Protein AF-A0A1G4ECN8-F1 (afdb_monomer_lite)

Sequence (179 aa):
MGCNPRIEDDSYDFFQNIDTYTQNSEAVFSHVSSAQSSTKCTSFSSRYQPPNDKIAKDICEEFTKLYKSLSPYNTKPNYKNDCLFLNYWINFRLMERNFNGIDCVKNFGNLMEADCTDTCGSASSLKFIYDIDKDNLYKMNKLYKLHEHISKMYNILIKRSNGEPNSSLTLSDESLENY

Structure (mmCIF, N/CA/C/O backbone):
data_AF-A0A1G4ECN8-F1
#
_entry.id   AF-A0A1G4ECN8-F1
#
loop_
_atom_site.group_PDB
_atom_site.id
_atom_site.type_symbol
_atom_site.label_atom_id
_atom_site.label_alt_id
_atom_site.label_comp_id
_atom_site.label_asym_id
_atom_site.label_entity_id
_atom_site.label_seq_id
_atom_site.pdbx_PDB_ins_code
_atom_site.Cartn_x
_atom_site.Cartn_y
_atom_site.Cartn_z
_atom_site.occupancy
_atom_site.B_iso_or_equiv
_atom_site.auth_seq_id
_atom_site.auth_comp_id
_atom_site.auth_asym_id
_atom_site.auth_atom_id
_atom_site.pdbx_PDB_model_num
ATOM 1 N N . MET A 1 1 ? 6.107 -10.343 -21.536 1.00 53.75 1 MET A N 1
ATOM 2 C CA . MET A 1 1 ? 5.185 -11.099 -20.659 1.00 53.75 1 MET A CA 1
ATOM 3 C C . MET A 1 1 ? 4.115 -10.121 -20.224 1.00 53.75 1 MET A C 1
ATOM 5 O O . MET A 1 1 ? 4.487 -9.058 -19.752 1.00 53.75 1 MET A O 1
ATOM 9 N N . GLY A 1 2 ? 2.840 -10.412 -20.483 1.00 74.62 2 GLY A N 1
ATOM 10 C CA . GLY A 1 2 ? 1.746 -9.533 -20.061 1.00 74.62 2 GLY A CA 1
ATOM 11 C C . GLY A 1 2 ? 1.510 -9.608 -18.553 1.00 74.62 2 GLY A C 1
ATOM 12 O O . GLY A 1 2 ? 1.976 -10.541 -17.895 1.00 74.62 2 GLY A O 1
ATOM 13 N N . CYS A 1 3 ? 0.787 -8.632 -18.016 1.00 85.38 3 CYS A N 1
ATOM 14 C CA . CYS A 1 3 ? 0.344 -8.667 -16.626 1.00 85.38 3 CYS A CA 1
ATOM 15 C C . CYS A 1 3 ? -0.651 -9.796 -16.414 1.00 85.38 3 CYS A C 1
ATOM 17 O O . CYS A 1 3 ? -1.355 -10.195 -17.342 1.00 85.38 3 CYS A O 1
ATOM 19 N N . ASN A 1 4 ? -0.733 -10.278 -15.177 1.00 88.56 4 ASN A N 1
ATOM 20 C CA . ASN A 1 4 ? -1.710 -11.284 -14.782 1.00 88.56 4 ASN A CA 1
ATOM 21 C C . ASN A 1 4 ? -2.580 -10.736 -13.641 1.00 88.56 4 ASN A C 1
ATOM 23 O O . ASN A 1 4 ? -2.343 -11.105 -12.485 1.00 88.56 4 ASN A O 1
ATOM 27 N N . PRO A 1 5 ? -3.518 -9.810 -13.940 1.00 89.31 5 PRO A N 1
ATOM 28 C CA . PRO A 1 5 ? -4.406 -9.258 -12.933 1.00 89.31 5 PRO A CA 1
ATOM 29 C C . PRO A 1 5 ? -5.237 -10.362 -12.293 1.00 89.31 5 PRO A C 1
ATOM 31 O O . PRO A 1 5 ? -5.742 -11.251 -12.981 1.00 89.31 5 PRO A O 1
ATOM 34 N N . ARG A 1 6 ? -5.375 -10.310 -10.973 1.00 91.06 6 ARG A N 1
ATOM 35 C CA . ARG A 1 6 ? -6.114 -11.313 -10.209 1.00 91.06 6 ARG A CA 1
ATOM 36 C C . ARG A 1 6 ? -6.751 -10.708 -8.970 1.00 91.06 6 ARG A C 1
ATOM 38 O O . ARG A 1 6 ? -6.438 -9.591 -8.564 1.00 91.06 6 ARG A O 1
ATOM 45 N N . ILE A 1 7 ? -7.627 -11.488 -8.360 1.00 90.69 7 ILE A N 1
ATOM 46 C CA . ILE A 1 7 ? -8.151 -11.252 -7.023 1.00 90.69 7 ILE A CA 1
ATOM 47 C C . ILE A 1 7 ? -7.914 -12.530 -6.216 1.00 90.69 7 ILE A C 1
ATOM 49 O O . ILE A 1 7 ? -8.172 -13.624 -6.713 1.00 90.69 7 ILE A O 1
ATOM 53 N N . GLU A 1 8 ? -7.333 -12.399 -5.029 1.00 86.69 8 GLU A N 1
ATOM 54 C CA . GLU A 1 8 ? -7.213 -13.502 -4.068 1.00 86.69 8 GLU A CA 1
ATOM 55 C C . GLU A 1 8 ? -8.416 -13.451 -3.112 1.00 86.69 8 GLU A C 1
ATOM 57 O O . GLU A 1 8 ? -8.945 -12.367 -2.855 1.00 86.69 8 GLU A O 1
ATOM 62 N N . ASP A 1 9 ? -8.863 -14.597 -2.594 1.00 84.62 9 ASP A N 1
ATOM 63 C CA . ASP A 1 9 ? -10.092 -14.697 -1.781 1.00 84.62 9 ASP A CA 1
ATOM 64 C C . ASP A 1 9 ? -10.078 -13.784 -0.542 1.00 84.62 9 ASP A C 1
ATOM 66 O O . ASP A 1 9 ? -11.109 -13.283 -0.104 1.00 84.62 9 ASP A O 1
ATOM 70 N N . ASP A 1 10 ? -8.888 -13.528 -0.013 1.00 87.31 10 ASP A N 1
ATOM 71 C CA . ASP A 1 10 ? -8.603 -12.705 1.159 1.00 87.31 10 ASP A CA 1
ATOM 72 C C . ASP A 1 10 ? -8.308 -11.238 0.819 1.00 87.31 10 ASP A C 1
ATOM 74 O O . ASP A 1 10 ? -8.038 -10.445 1.714 1.00 87.31 10 ASP A O 1
ATOM 78 N N . SER A 1 11 ? -8.363 -10.824 -0.452 1.00 87.56 11 SER A N 1
ATOM 79 C CA . SER A 1 11 ? -7.903 -9.486 -0.862 1.00 87.56 11 SER A CA 1
ATOM 80 C C . SER A 1 11 ? -8.680 -8.336 -0.207 1.00 87.56 11 SER A C 1
ATOM 82 O O . SER A 1 11 ? -8.190 -7.210 -0.170 1.00 87.56 11 SER A O 1
ATOM 84 N N . TYR A 1 12 ? -9.883 -8.605 0.307 1.00 93.50 12 TYR A N 1
ATOM 85 C CA . TYR A 1 12 ? -10.707 -7.648 1.050 1.00 93.50 12 TYR A CA 1
ATOM 86 C C . TYR A 1 12 ? -10.521 -7.737 2.576 1.00 93.50 12 TYR A C 1
ATOM 88 O O . TYR A 1 12 ? -11.037 -6.885 3.296 1.00 93.50 12 TYR A O 1
ATOM 96 N N . ASP A 1 13 ? -9.767 -8.703 3.104 1.00 93.19 13 ASP A N 1
ATOM 97 C CA . ASP A 1 13 ? -9.637 -8.924 4.553 1.00 93.19 13 ASP A CA 1
ATOM 98 C C . ASP A 1 13 ? -8.963 -7.756 5.276 1.00 93.19 13 ASP A C 1
ATOM 100 O O . ASP A 1 13 ? -9.210 -7.532 6.464 1.00 93.19 13 ASP A O 1
ATOM 104 N N . PHE A 1 14 ? -8.176 -6.938 4.568 1.00 92.44 14 PHE A N 1
ATOM 105 C CA . PHE A 1 14 ? -7.612 -5.723 5.154 1.00 92.44 14 PHE A CA 1
ATOM 106 C C . PHE A 1 14 ? -8.696 -4.733 5.618 1.00 92.44 14 PHE A C 1
ATOM 108 O O . PHE A 1 14 ? -8.450 -3.950 6.537 1.00 92.44 14 PHE A O 1
ATOM 115 N N . PHE A 1 15 ? -9.917 -4.794 5.070 1.00 93.88 15 PHE A N 1
ATOM 116 C CA . PHE A 1 15 ? -11.021 -3.955 5.539 1.00 93.88 15 PHE A CA 1
ATOM 117 C C . PHE A 1 15 ? -11.421 -4.240 6.991 1.00 93.88 15 PHE A C 1
ATOM 119 O O . PHE A 1 15 ? -12.001 -3.372 7.634 1.00 93.88 15 PHE A O 1
ATOM 126 N N . GLN A 1 16 ? -11.058 -5.395 7.555 1.00 91.75 16 GLN A N 1
ATOM 127 C CA . GLN A 1 16 ? -11.289 -5.688 8.974 1.00 91.75 16 GLN A CA 1
ATOM 128 C C . GLN A 1 16 ? -10.509 -4.745 9.908 1.00 91.75 16 GLN A C 1
ATOM 130 O O . GLN A 1 16 ? -10.931 -4.524 11.037 1.00 91.75 16 GLN A O 1
ATOM 135 N N . ASN A 1 17 ? -9.399 -4.161 9.435 1.00 90.50 17 ASN A N 1
ATOM 136 C CA . ASN A 1 17 ? -8.564 -3.212 10.183 1.00 90.50 17 ASN A CA 1
ATOM 137 C C . ASN A 1 17 ? -8.524 -1.823 9.512 1.00 90.50 17 ASN A C 1
ATOM 139 O O . ASN A 1 17 ? -7.552 -1.076 9.658 1.00 90.50 17 ASN A O 1
ATOM 143 N N . ILE A 1 18 ? -9.564 -1.472 8.748 1.00 91.19 18 ILE A N 1
ATOM 144 C CA . ILE A 1 18 ? -9.595 -0.272 7.901 1.00 91.19 18 ILE A CA 1
ATOM 145 C C . ILE A 1 18 ? -9.387 1.037 8.676 1.00 91.19 18 ILE A C 1
ATOM 147 O O . ILE A 1 18 ? -8.710 1.934 8.171 1.00 91.19 18 ILE A O 1
ATOM 151 N N . ASP A 1 19 ? -9.878 1.132 9.915 1.00 88.38 19 ASP A N 1
ATOM 152 C CA . ASP A 1 19 ? -9.646 2.283 10.796 1.00 88.38 19 ASP A CA 1
ATOM 153 C C . ASP A 1 19 ? -8.149 2.536 11.000 1.00 88.38 19 ASP A C 1
ATOM 155 O O . ASP A 1 19 ? -7.662 3.653 10.823 1.00 88.38 19 ASP A O 1
ATOM 159 N N . THR A 1 20 ? -7.394 1.474 11.300 1.00 88.56 20 THR A N 1
ATOM 160 C CA . THR A 1 20 ? -5.941 1.547 11.510 1.00 88.56 20 THR A CA 1
ATOM 161 C C . THR A 1 20 ? -5.227 1.998 10.239 1.00 88.56 20 THR A C 1
ATOM 163 O O . THR A 1 20 ? -4.349 2.860 10.287 1.00 88.56 20 THR A O 1
ATOM 166 N N . TYR A 1 21 ? -5.609 1.455 9.082 1.00 90.38 21 TYR A N 1
ATOM 167 C CA . TYR A 1 21 ? -4.991 1.819 7.807 1.00 90.38 21 TYR A CA 1
ATOM 168 C C . TYR A 1 21 ? -5.316 3.250 7.376 1.00 90.38 21 TYR A C 1
ATOM 170 O O . TYR A 1 21 ? -4.438 3.942 6.854 1.00 90.38 21 TYR A O 1
ATOM 178 N N . THR A 1 22 ? -6.538 3.715 7.632 1.00 87.38 22 THR A N 1
ATOM 179 C CA . THR A 1 22 ? -6.964 5.093 7.351 1.00 87.38 22 THR A CA 1
ATOM 180 C C . THR A 1 22 ? -6.185 6.075 8.223 1.00 87.38 22 THR A C 1
ATOM 182 O O . THR A 1 22 ? -5.550 6.982 7.692 1.00 87.38 22 THR A O 1
ATOM 185 N N . GLN A 1 23 ? -6.109 5.836 9.537 1.00 84.62 23 GLN A N 1
ATOM 186 C CA . GLN A 1 23 ? -5.349 6.680 10.469 1.00 84.62 23 GLN A CA 1
ATOM 187 C C . GLN A 1 23 ? -3.853 6.728 10.135 1.00 84.62 23 GLN A C 1
ATOM 189 O O . GLN A 1 23 ? -3.252 7.802 10.121 1.00 84.62 23 GLN A O 1
ATOM 194 N N . ASN A 1 24 ? -3.243 5.582 9.818 1.00 83.75 24 ASN A N 1
ATOM 195 C CA . ASN A 1 24 ? -1.834 5.528 9.425 1.00 83.75 24 ASN A CA 1
ATOM 196 C C . ASN A 1 24 ? -1.578 6.268 8.108 1.00 83.75 24 ASN A C 1
ATOM 198 O O . ASN A 1 24 ? -0.570 6.960 7.983 1.00 83.75 24 ASN A O 1
ATOM 202 N N . SER A 1 25 ? -2.489 6.146 7.140 1.00 84.44 25 SER A N 1
ATOM 203 C CA . SER A 1 25 ? -2.407 6.874 5.871 1.00 84.44 25 SER A CA 1
ATOM 204 C C . SER A 1 25 ? -2.518 8.380 6.097 1.00 84.44 25 SER A C 1
ATOM 206 O O . SER A 1 25 ? -1.665 9.134 5.633 1.00 84.44 25 SER A O 1
ATOM 208 N N . GLU A 1 26 ? -3.506 8.829 6.874 1.00 81.88 26 GLU A N 1
ATOM 209 C CA . GLU A 1 26 ? -3.660 10.238 7.241 1.00 81.88 26 GLU A CA 1
ATOM 210 C C . GLU A 1 26 ? -2.417 10.769 7.963 1.00 81.88 26 GLU A C 1
ATOM 212 O O . GLU A 1 26 ? -1.908 11.823 7.593 1.00 81.88 26 GLU A O 1
ATOM 217 N N . ALA A 1 27 ? -1.861 10.039 8.932 1.00 79.31 27 ALA A N 1
ATOM 218 C CA . ALA A 1 27 ? -0.653 10.454 9.647 1.00 79.31 27 ALA A CA 1
ATOM 219 C C . ALA A 1 27 ? 0.574 10.561 8.723 1.00 79.31 27 ALA A C 1
ATOM 221 O O . ALA A 1 27 ? 1.360 11.503 8.833 1.00 79.31 27 ALA A O 1
ATOM 222 N N . VAL A 1 28 ? 0.735 9.623 7.784 1.00 78.00 28 VAL A N 1
ATOM 223 C CA . VAL A 1 28 ? 1.860 9.611 6.836 1.00 78.00 28 VAL A CA 1
ATOM 224 C C . VAL A 1 28 ? 1.749 10.732 5.796 1.00 78.00 28 VAL A C 1
ATOM 226 O O . VAL A 1 28 ? 2.774 11.313 5.434 1.00 78.00 28 VAL A O 1
ATOM 229 N N . PHE A 1 29 ? 0.538 11.053 5.327 1.00 75.50 29 PHE A N 1
ATOM 230 C CA . PHE A 1 29 ? 0.319 12.019 4.241 1.00 75.50 29 PHE A CA 1
ATOM 231 C C . PHE A 1 29 ? -0.022 13.445 4.712 1.00 75.50 29 PHE A C 1
ATOM 233 O O . PHE A 1 29 ? 0.186 14.388 3.954 1.00 75.50 29 PHE A O 1
ATOM 240 N N . SER A 1 30 ? -0.509 13.639 5.943 1.00 69.19 30 SER A N 1
ATOM 241 C CA . SER A 1 30 ? -0.830 14.971 6.501 1.00 69.19 30 SER A CA 1
ATOM 242 C C . SER A 1 30 ? 0.409 15.775 6.890 1.00 69.19 30 SER A C 1
ATOM 244 O O . SER A 1 30 ? 0.417 17.004 6.799 1.00 69.19 30 SER A O 1
ATOM 246 N N . HIS A 1 31 ? 1.490 15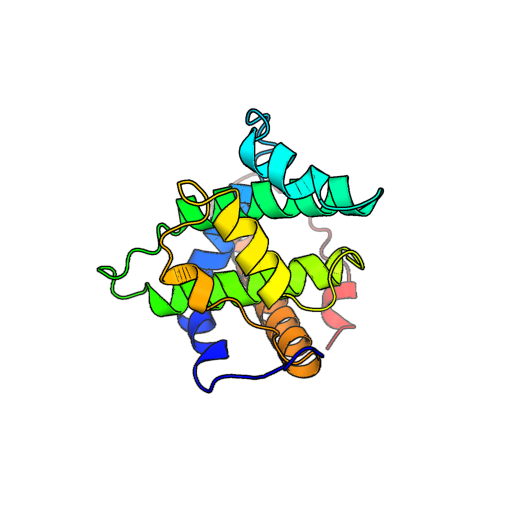.099 7.273 1.00 58.38 31 HIS A N 1
ATOM 247 C CA . HIS A 1 31 ? 2.779 15.746 7.423 1.00 58.38 31 HIS A CA 1
ATOM 248 C C . HIS A 1 31 ? 3.403 15.915 6.039 1.00 58.38 31 HIS A C 1
ATOM 250 O O . HIS A 1 31 ? 3.912 14.948 5.462 1.00 58.38 31 HIS A O 1
ATOM 256 N N . VAL A 1 32 ? 3.433 17.165 5.548 1.00 50.56 32 VAL A N 1
ATOM 257 C CA . VAL A 1 32 ? 4.379 17.637 4.519 1.00 50.56 32 VAL A CA 1
ATOM 258 C C . VAL A 1 32 ? 5.778 17.425 5.084 1.00 50.56 32 VAL A C 1
ATOM 260 O O . VAL A 1 32 ? 6.420 18.311 5.640 1.00 50.56 32 VAL A O 1
ATOM 263 N N . SER A 1 33 ? 6.215 16.178 5.077 1.00 50.34 33 SER A N 1
ATOM 264 C CA . SER A 1 33 ? 7.477 15.791 5.651 1.00 50.34 33 SER A CA 1
ATOM 265 C C . SER A 1 33 ? 8.513 16.180 4.620 1.00 50.34 33 SER A C 1
ATOM 267 O O . SER A 1 33 ? 8.670 15.515 3.598 1.00 50.34 33 SER A O 1
ATOM 269 N N . SER A 1 34 ? 9.250 17.241 4.945 1.00 46.56 34 SER A N 1
ATOM 270 C CA . SER A 1 34 ? 10.553 17.618 4.391 1.00 46.56 34 SER A CA 1
ATOM 271 C C . SER A 1 34 ? 11.616 16.528 4.608 1.00 46.56 34 SER A C 1
ATOM 273 O O . SER A 1 34 ? 12.793 16.827 4.811 1.00 46.56 34 SER A O 1
ATOM 275 N N . ALA A 1 35 ? 11.204 15.259 4.665 1.00 49.34 35 ALA A N 1
ATOM 276 C CA . ALA A 1 35 ? 12.081 14.131 4.849 1.00 49.34 35 ALA A CA 1
ATOM 277 C C . ALA A 1 35 ? 13.060 14.138 3.682 1.00 49.34 35 ALA A C 1
ATOM 279 O O . ALA A 1 35 ? 12.650 14.190 2.523 1.00 49.34 35 ALA A O 1
ATOM 280 N N . GLN A 1 36 ? 14.347 14.122 4.023 1.00 52.28 36 GLN A N 1
ATOM 281 C CA . GLN A 1 36 ? 15.432 13.883 3.088 1.00 52.28 36 GLN A CA 1
ATOM 282 C C . GLN A 1 36 ? 14.998 12.797 2.112 1.00 52.28 36 GLN A C 1
ATOM 284 O O . GLN A 1 36 ? 14.710 11.669 2.523 1.00 52.28 36 GLN A O 1
ATOM 289 N N . SER A 1 37 ? 14.907 13.180 0.840 1.00 58.41 37 SER A N 1
ATOM 290 C CA . SER A 1 37 ? 14.598 12.249 -0.227 1.00 58.41 37 SER A CA 1
ATOM 291 C C . SER A 1 37 ? 15.496 11.030 -0.075 1.00 58.41 37 SER A C 1
ATOM 293 O O . SER A 1 37 ? 16.720 11.158 0.037 1.00 58.41 37 SER A O 1
ATOM 295 N N . SER A 1 38 ? 14.883 9.851 -0.009 1.00 73.62 38 SER A N 1
ATOM 296 C CA . SER A 1 38 ? 15.644 8.617 0.107 1.00 73.62 38 SER A CA 1
ATOM 297 C C . SER A 1 38 ? 16.522 8.502 -1.138 1.00 73.62 38 SER A C 1
ATOM 299 O O . SER A 1 38 ? 16.013 8.468 -2.263 1.00 73.62 38 SER A O 1
ATOM 301 N N . THR A 1 39 ? 17.844 8.432 -0.957 1.00 80.94 39 THR A N 1
ATOM 302 C CA . THR A 1 39 ? 18.789 8.185 -2.061 1.00 80.94 39 THR A CA 1
ATOM 303 C C . THR A 1 39 ? 18.410 6.920 -2.829 1.00 80.94 39 THR A C 1
ATOM 305 O O . THR A 1 39 ? 18.581 6.863 -4.043 1.00 80.94 39 THR A O 1
ATOM 308 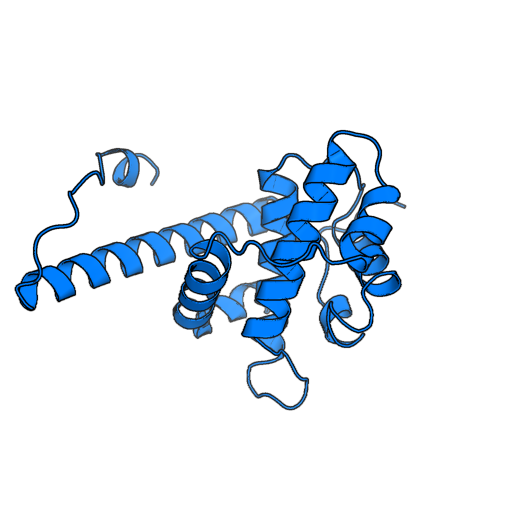N N . LYS A 1 40 ? 17.788 5.952 -2.145 1.00 84.75 40 LYS A N 1
ATOM 309 C CA . LYS A 1 40 ? 17.246 4.726 -2.734 1.00 84.75 40 LYS A CA 1
ATOM 310 C C . LYS A 1 40 ? 16.037 4.979 -3.626 1.00 84.75 40 LYS A C 1
ATOM 312 O O . LYS A 1 40 ? 16.042 4.523 -4.760 1.00 84.75 40 LYS A O 1
ATOM 317 N N . CYS A 1 41 ? 15.060 5.775 -3.184 1.00 87.62 41 CYS A N 1
ATOM 318 C CA . CYS A 1 41 ? 13.934 6.144 -4.049 1.00 87.62 41 CYS A CA 1
ATOM 319 C C . CYS A 1 41 ? 14.382 6.991 -5.244 1.00 87.62 41 CYS A C 1
ATOM 321 O O . CYS A 1 41 ? 13.824 6.845 -6.324 1.00 87.62 41 CYS A O 1
ATOM 323 N N . THR A 1 42 ? 15.429 7.810 -5.080 1.00 89.25 42 THR A N 1
ATOM 324 C CA . THR A 1 42 ? 16.061 8.532 -6.198 1.00 89.25 42 THR A CA 1
ATOM 325 C C . THR A 1 42 ? 16.750 7.576 -7.184 1.00 89.25 42 THR A C 1
ATOM 327 O O . THR A 1 42 ? 16.629 7.745 -8.396 1.00 89.25 42 THR A O 1
ATOM 330 N N . SER A 1 43 ? 17.446 6.548 -6.688 1.00 88.25 43 SER A N 1
ATOM 331 C CA . SER A 1 43 ? 18.044 5.501 -7.529 1.00 88.25 43 SER A CA 1
ATOM 332 C C . SER A 1 43 ? 16.971 4.703 -8.271 1.00 88.25 43 SER A C 1
ATOM 334 O O . SER A 1 43 ? 17.035 4.571 -9.491 1.00 88.25 43 SER A O 1
ATOM 336 N N . PHE A 1 44 ? 15.943 4.246 -7.557 1.00 88.38 44 PHE A N 1
ATOM 337 C CA . PHE A 1 44 ? 14.794 3.542 -8.120 1.00 88.38 44 PHE A CA 1
ATOM 338 C C . PHE A 1 44 ? 14.101 4.358 -9.215 1.00 88.38 44 PHE A C 1
ATOM 340 O O . PHE A 1 44 ? 13.863 3.855 -10.315 1.00 88.38 44 PHE A O 1
ATOM 347 N N . SER A 1 45 ? 13.829 5.639 -8.952 1.00 90.44 45 SER A N 1
ATOM 348 C CA . SER A 1 45 ? 13.129 6.502 -9.900 1.00 90.44 45 SER A CA 1
ATOM 349 C C . SER A 1 45 ? 13.918 6.768 -11.178 1.00 90.44 45 SER A C 1
ATOM 351 O O . SER A 1 45 ? 13.313 6.962 -12.227 1.00 90.44 45 SER A O 1
ATOM 353 N N . SER A 1 46 ? 15.256 6.742 -11.116 1.00 90.81 46 SER A N 1
ATOM 354 C CA . SER A 1 46 ? 16.130 6.990 -12.274 1.00 90.81 46 SER A CA 1
ATOM 355 C C . SER A 1 46 ? 15.989 5.958 -13.402 1.00 90.81 46 SER A C 1
ATOM 357 O O . SER A 1 46 ? 16.455 6.186 -14.515 1.00 90.81 46 SER A O 1
ATOM 359 N N . ARG A 1 47 ? 15.318 4.830 -13.133 1.00 88.44 47 ARG A N 1
ATOM 360 C CA . ARG A 1 47 ? 14.998 3.798 -14.129 1.00 88.44 47 ARG A CA 1
ATOM 361 C C . ARG A 1 47 ? 13.887 4.218 -15.089 1.00 88.44 47 ARG A C 1
ATOM 363 O O . ARG A 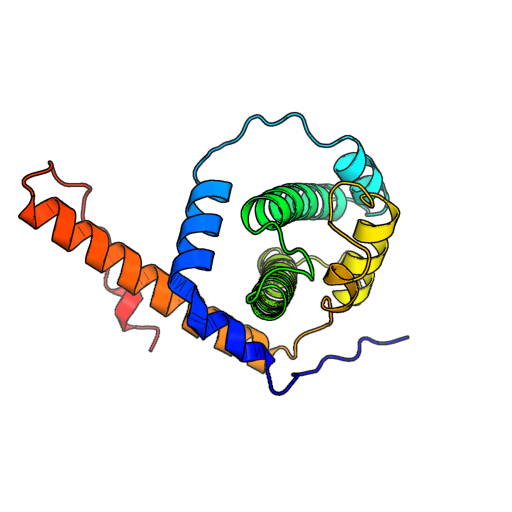1 47 ? 13.747 3.612 -16.149 1.00 88.44 47 ARG A O 1
ATOM 370 N N . TYR A 1 48 ? 13.093 5.217 -14.718 1.00 89.88 48 TYR A N 1
ATOM 371 C CA . TYR A 1 48 ? 11.953 5.679 -15.496 1.00 89.88 48 TYR A CA 1
ATOM 372 C C . TYR A 1 48 ? 12.290 6.975 -16.235 1.00 89.88 48 TYR A C 1
ATOM 374 O O . TYR A 1 48 ? 13.079 7.791 -15.769 1.00 89.88 48 TYR A O 1
ATOM 382 N N . GLN A 1 49 ? 11.684 7.168 -17.407 1.00 90.38 49 GLN A N 1
ATOM 383 C CA . GLN A 1 49 ? 11.797 8.419 -18.159 1.00 90.38 49 GLN A CA 1
ATOM 384 C C . GLN A 1 49 ? 10.830 9.476 -17.604 1.00 90.38 49 GLN A C 1
ATOM 386 O O . GLN A 1 49 ? 9.749 9.109 -17.133 1.00 90.38 49 GLN A O 1
ATOM 391 N N . PRO A 1 50 ? 11.143 10.779 -17.701 1.00 86.62 50 PRO A N 1
ATOM 392 C CA . PRO A 1 50 ? 10.200 11.829 -17.335 1.00 86.62 50 PRO A CA 1
ATOM 393 C C . PRO A 1 50 ? 8.865 11.732 -18.096 1.00 86.62 50 PRO A C 1
ATOM 395 O O . PRO A 1 50 ? 8.873 11.433 -19.291 1.00 86.62 50 PRO A O 1
ATOM 398 N N . PRO A 1 51 ? 7.711 11.989 -17.443 1.00 87.88 51 PRO A N 1
ATOM 399 C CA . PRO A 1 51 ? 7.548 12.444 -16.053 1.00 87.88 51 PRO A CA 1
ATOM 400 C C . PRO A 1 51 ? 7.439 11.306 -15.015 1.00 87.88 51 PRO A C 1
ATOM 402 O O . PRO A 1 51 ? 7.177 11.562 -13.837 1.00 87.88 51 PRO A O 1
ATOM 405 N N . ASN A 1 52 ? 7.582 10.046 -15.439 1.00 90.94 52 ASN A N 1
ATOM 406 C CA . ASN A 1 52 ? 7.399 8.882 -14.571 1.00 90.94 52 ASN A CA 1
ATOM 407 C C . ASN A 1 52 ? 8.478 8.764 -13.499 1.00 90.94 52 ASN A C 1
ATOM 409 O O . ASN A 1 52 ? 8.205 8.200 -12.447 1.00 90.94 52 ASN A O 1
ATOM 413 N N . ASP A 1 53 ? 9.673 9.305 -13.719 1.00 91.38 53 ASP A N 1
ATOM 414 C CA . ASP A 1 53 ? 10.717 9.378 -12.695 1.00 91.38 53 ASP A CA 1
ATOM 415 C C . ASP A 1 53 ? 10.202 10.082 -11.431 1.00 91.38 53 ASP A C 1
ATOM 417 O O . ASP A 1 53 ? 10.263 9.531 -10.332 1.00 91.38 53 ASP A O 1
ATOM 421 N N . LYS A 1 54 ? 9.583 11.255 -11.582 1.00 90.88 54 LYS A N 1
ATOM 422 C CA . LYS A 1 54 ? 9.025 12.012 -10.462 1.00 90.88 54 LYS A CA 1
ATOM 423 C C . LYS A 1 54 ? 7.896 11.245 -9.776 1.00 90.88 54 LYS A C 1
ATOM 425 O O . LYS A 1 54 ? 7.887 11.132 -8.555 1.00 90.88 54 LYS A O 1
ATOM 430 N N . ILE A 1 55 ? 6.981 10.666 -10.555 1.00 91.88 55 ILE A N 1
ATOM 431 C CA . ILE A 1 55 ? 5.855 9.890 -10.014 1.00 91.88 55 ILE A CA 1
ATOM 432 C C . ILE A 1 55 ? 6.355 8.656 -9.250 1.00 91.88 55 ILE A C 1
ATOM 434 O O . ILE A 1 55 ? 5.908 8.403 -8.133 1.00 91.88 55 ILE A O 1
ATOM 438 N N . ALA A 1 56 ? 7.299 7.905 -9.821 1.00 91.12 56 ALA A N 1
ATOM 439 C CA . ALA A 1 56 ? 7.883 6.720 -9.200 1.00 91.12 56 ALA A CA 1
ATOM 440 C C . ALA A 1 56 ? 8.619 7.070 -7.905 1.00 91.12 56 ALA A C 1
ATOM 442 O O . ALA A 1 56 ? 8.512 6.340 -6.918 1.00 91.12 56 ALA A O 1
ATOM 443 N N . LYS A 1 57 ? 9.337 8.198 -7.900 1.00 90.75 57 LYS A N 1
ATOM 444 C CA . LYS A 1 57 ? 10.021 8.711 -6.717 1.00 90.75 57 LYS A CA 1
ATOM 445 C C . LYS A 1 57 ? 9.036 8.997 -5.588 1.00 90.75 57 LYS A C 1
ATOM 447 O O . LYS A 1 57 ? 9.215 8.474 -4.491 1.00 90.75 57 LYS A O 1
ATOM 452 N N . ASP A 1 58 ? 7.987 9.762 -5.876 1.00 90.06 58 ASP A N 1
ATOM 453 C CA . ASP A 1 58 ? 6.974 10.133 -4.889 1.00 90.06 58 ASP A CA 1
ATOM 454 C C . ASP A 1 58 ? 6.261 8.889 -4.330 1.00 90.06 58 ASP A C 1
ATOM 456 O O . ASP A 1 58 ? 6.141 8.734 -3.114 1.00 90.06 58 ASP A O 1
ATOM 460 N N . ILE A 1 59 ? 5.853 7.955 -5.202 1.00 90.69 59 ILE A N 1
ATOM 461 C CA . ILE A 1 59 ? 5.217 6.693 -4.788 1.00 90.69 59 ILE A CA 1
ATOM 462 C C . ILE A 1 59 ? 6.164 5.869 -3.909 1.00 90.69 59 ILE A C 1
ATOM 464 O O . ILE A 1 59 ? 5.729 5.347 -2.887 1.00 90.69 59 ILE A O 1
ATOM 468 N N . CYS A 1 60 ? 7.449 5.761 -4.261 1.00 89.44 60 CYS A N 1
ATOM 469 C CA . CYS A 1 60 ? 8.434 5.031 -3.458 1.00 89.44 60 CYS A CA 1
ATOM 470 C C . CYS A 1 60 ? 8.599 5.637 -2.056 1.00 89.44 60 CYS A C 1
ATOM 472 O O . CYS A 1 60 ? 8.653 4.907 -1.060 1.00 89.44 60 CYS A O 1
ATOM 474 N N . GLU A 1 61 ? 8.669 6.966 -1.958 1.00 87.69 61 GLU A N 1
ATOM 475 C CA . GLU A 1 61 ? 8.829 7.666 -0.682 1.00 87.69 61 GLU A CA 1
ATOM 476 C C . GLU A 1 61 ? 7.585 7.509 0.204 1.00 87.69 61 GLU A C 1
ATOM 478 O O . GLU A 1 61 ? 7.709 7.208 1.395 1.00 87.69 61 GLU A O 1
ATOM 483 N N . GLU A 1 62 ? 6.392 7.648 -0.373 1.00 88.75 62 GLU A N 1
ATOM 484 C CA . GLU A 1 62 ? 5.114 7.415 0.304 1.00 88.75 62 GLU A CA 1
ATOM 485 C C . GLU A 1 62 ? 4.966 5.960 0.762 1.00 88.75 62 GLU A C 1
ATOM 487 O O . GLU A 1 62 ? 4.701 5.710 1.940 1.00 88.75 62 GLU A O 1
ATOM 492 N N . PHE A 1 63 ? 5.211 5.002 -0.136 1.00 87.81 63 PHE A N 1
ATOM 493 C CA . PHE A 1 63 ? 5.132 3.573 0.158 1.00 87.81 63 PHE A CA 1
ATOM 494 C C . PHE A 1 63 ? 6.084 3.190 1.287 1.00 87.81 63 PHE A C 1
ATOM 496 O O . PHE A 1 63 ? 5.705 2.481 2.211 1.00 87.81 63 PHE A O 1
ATOM 503 N N . THR A 1 64 ? 7.316 3.698 1.257 1.00 84.38 64 THR A N 1
ATOM 504 C CA . THR A 1 64 ? 8.315 3.455 2.302 1.00 84.38 64 THR A CA 1
ATOM 505 C C . THR A 1 64 ? 7.842 3.942 3.671 1.00 84.38 64 THR A C 1
ATOM 507 O O . THR A 1 64 ? 8.031 3.256 4.679 1.00 84.38 64 THR A O 1
ATOM 510 N N . LYS A 1 65 ? 7.260 5.145 3.740 1.00 84.56 65 LYS A N 1
ATOM 511 C CA . LYS A 1 65 ? 6.748 5.703 5.000 1.00 84.56 65 LYS A CA 1
ATOM 512 C C . LYS A 1 65 ? 5.573 4.876 5.515 1.00 84.56 65 LYS A C 1
ATOM 514 O O . LYS A 1 65 ? 5.556 4.534 6.696 1.00 84.56 65 LYS A O 1
ATOM 519 N N . LEU A 1 66 ? 4.654 4.507 4.624 1.00 86.94 66 LEU A N 1
ATOM 520 C CA . LEU A 1 66 ? 3.504 3.666 4.944 1.00 86.94 66 LEU A CA 1
ATOM 521 C C . LEU A 1 66 ? 3.935 2.273 5.417 1.00 86.94 66 LEU A C 1
ATOM 523 O O . LEU A 1 66 ? 3.493 1.797 6.454 1.00 86.94 66 LEU A O 1
ATOM 527 N N . TYR A 1 67 ? 4.874 1.642 4.718 1.00 83.56 67 TYR A N 1
ATOM 528 C CA . TYR A 1 67 ? 5.436 0.356 5.115 1.00 83.56 67 TYR A CA 1
ATOM 529 C C . TYR A 1 67 ? 6.015 0.413 6.536 1.00 83.56 67 TYR A C 1
ATOM 531 O O . TYR A 1 67 ? 5.749 -0.461 7.362 1.00 83.56 67 TYR A O 1
ATOM 539 N N . LYS A 1 68 ? 6.791 1.458 6.850 1.00 81.62 68 LYS A N 1
ATOM 540 C CA . LYS A 1 68 ? 7.394 1.637 8.178 1.00 81.62 68 LYS A CA 1
ATOM 541 C C . LYS A 1 68 ? 6.350 1.865 9.271 1.00 81.62 68 LYS A C 1
ATOM 543 O O . LYS A 1 68 ? 6.517 1.307 10.356 1.00 81.62 68 LYS A O 1
ATOM 548 N N . SER A 1 69 ? 5.294 2.639 9.004 1.00 82.94 69 SER A N 1
ATOM 549 C CA . SER A 1 69 ? 4.239 2.901 9.995 1.00 82.94 69 SER A CA 1
ATOM 550 C C . SER A 1 69 ? 3.439 1.642 10.331 1.00 82.94 69 SER A C 1
ATOM 552 O O . SER A 1 69 ? 3.138 1.405 11.498 1.00 82.94 69 SER A O 1
ATOM 554 N N . LEU A 1 70 ? 3.182 0.784 9.342 1.00 81.06 70 LEU A N 1
ATOM 555 C CA . LEU A 1 70 ? 2.530 -0.512 9.555 1.00 81.06 70 LEU A CA 1
ATOM 556 C C . LEU A 1 70 ? 3.478 -1.515 10.223 1.00 81.06 70 LEU A C 1
ATOM 558 O O . LEU A 1 70 ? 3.075 -2.312 11.076 1.00 81.06 70 LEU A O 1
ATOM 562 N N . SER A 1 71 ? 4.773 -1.433 9.896 1.00 73.69 71 SER A N 1
ATOM 563 C CA . SER A 1 71 ? 5.792 -2.363 10.380 1.00 73.69 71 SER A CA 1
ATOM 564 C C . SER A 1 71 ? 5.331 -3.825 10.218 1.00 73.69 71 SER A C 1
ATOM 566 O O . SER A 1 71 ? 5.194 -4.530 11.228 1.00 73.69 71 SER A O 1
ATOM 568 N N . PRO A 1 72 ? 5.023 -4.281 8.987 1.00 61.69 72 PRO A N 1
ATOM 569 C CA . PRO A 1 72 ? 4.504 -5.618 8.749 1.00 61.69 72 PRO A CA 1
ATOM 570 C C . PRO A 1 72 ? 5.655 -6.617 8.890 1.00 61.69 72 PRO A C 1
ATOM 572 O O . PRO A 1 72 ? 6.425 -6.864 7.963 1.00 61.69 72 PRO A O 1
ATOM 575 N N . TYR A 1 73 ? 5.793 -7.180 10.085 1.00 65.50 73 TYR A N 1
ATOM 576 C CA . TYR A 1 73 ? 6.698 -8.290 10.359 1.00 65.50 73 TYR A CA 1
ATOM 577 C C . TYR A 1 73 ? 5.883 -9.576 10.422 1.00 65.50 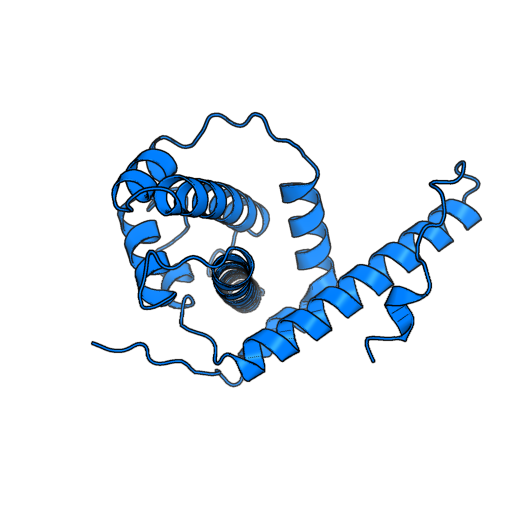73 TYR A C 1
ATOM 579 O O . TYR A 1 73 ? 4.828 -9.589 11.047 1.00 65.50 73 TYR A O 1
ATOM 587 N N . ASN A 1 74 ? 6.379 -10.656 9.817 1.00 59.53 74 ASN A N 1
ATOM 588 C CA . ASN A 1 74 ? 5.716 -11.968 9.755 1.00 59.53 74 ASN A CA 1
ATOM 589 C C . ASN A 1 74 ? 5.380 -12.588 11.128 1.00 59.53 74 ASN A C 1
ATOM 591 O O . ASN A 1 74 ? 4.642 -13.565 11.197 1.00 59.53 74 ASN A O 1
ATOM 595 N N . THR A 1 75 ? 5.908 -12.025 12.215 1.00 61.75 75 THR A N 1
ATOM 596 C CA . THR A 1 75 ? 5.599 -12.386 13.602 1.00 61.75 75 THR A CA 1
ATOM 597 C C . THR A 1 75 ? 4.365 -11.673 14.166 1.00 61.75 75 THR A C 1
ATOM 599 O O . THR A 1 75 ? 3.905 -12.030 15.249 1.00 61.75 75 THR A O 1
ATOM 602 N N . LYS A 1 76 ? 3.814 -10.670 13.470 1.00 69.44 76 LYS A N 1
ATOM 603 C CA . LYS A 1 76 ? 2.609 -9.950 13.896 1.00 69.44 76 LYS A CA 1
ATOM 604 C C . LYS A 1 76 ? 1.334 -10.677 13.442 1.00 69.44 76 LYS A C 1
ATOM 606 O O . LYS A 1 76 ? 1.258 -11.072 12.280 1.00 69.44 76 LYS A O 1
ATOM 611 N N . PRO A 1 77 ? 0.287 -10.739 14.288 1.00 67.19 77 PRO A N 1
ATOM 612 C CA . PRO A 1 77 ? -1.001 -11.339 13.925 1.00 67.19 77 PRO A CA 1
ATOM 613 C C . PRO A 1 77 ? -1.630 -10.749 12.651 1.00 67.19 77 PRO A C 1
ATOM 615 O O . PRO A 1 77 ? -2.181 -11.484 11.841 1.00 67.19 77 PRO A O 1
ATOM 618 N N . ASN A 1 78 ? -1.485 -9.435 12.440 1.00 74.38 78 ASN A N 1
ATOM 619 C CA . ASN A 1 78 ? -2.100 -8.709 11.320 1.00 74.38 78 ASN A CA 1
ATOM 620 C C . ASN A 1 78 ? -1.190 -8.558 10.090 1.00 74.38 78 ASN A C 1
ATOM 622 O O . ASN A 1 78 ? -1.557 -7.867 9.143 1.00 74.38 78 ASN A O 1
ATOM 626 N N . TYR A 1 79 ? -0.033 -9.229 10.070 1.00 81.88 79 TYR A N 1
ATOM 627 C CA . TYR A 1 79 ? 0.958 -9.117 8.996 1.00 81.88 79 TYR A CA 1
ATOM 628 C C . TYR A 1 79 ? 0.361 -9.271 7.592 1.00 81.88 79 TYR A C 1
ATOM 630 O O . TYR A 1 79 ? 0.688 -8.516 6.676 1.00 81.88 79 TYR A O 1
ATOM 638 N N . LYS A 1 80 ? -0.528 -10.255 7.431 1.00 83.69 80 LYS A N 1
ATOM 639 C CA . LYS A 1 80 ? -1.177 -10.549 6.155 1.00 83.69 80 LYS A CA 1
ATOM 640 C C . LYS A 1 80 ? -2.060 -9.387 5.697 1.00 83.69 80 LYS A C 1
ATOM 642 O O . LYS A 1 80 ? -1.910 -8.928 4.571 1.00 83.69 80 LYS A O 1
ATOM 647 N N . ASN A 1 81 ? -2.907 -8.867 6.584 1.00 87.88 81 ASN A N 1
ATOM 648 C CA . ASN A 1 81 ? -3.789 -7.736 6.288 1.00 87.88 81 ASN A CA 1
ATOM 649 C C . ASN A 1 81 ? -2.986 -6.469 5.967 1.00 87.88 81 ASN A C 1
ATOM 651 O O . ASN A 1 81 ? -3.346 -5.740 5.046 1.00 87.88 81 ASN A O 1
ATOM 655 N N . ASP A 1 82 ? -1.859 -6.251 6.651 1.00 88.31 82 ASP A N 1
ATOM 656 C CA . ASP A 1 82 ? -0.968 -5.126 6.358 1.00 88.31 82 ASP A CA 1
ATOM 657 C C . ASP A 1 82 ? -0.389 -5.237 4.939 1.00 88.31 82 ASP A C 1
ATOM 659 O O . ASP A 1 82 ? -0.348 -4.254 4.200 1.00 88.31 82 ASP A O 1
ATOM 663 N N . CYS A 1 83 ? 0.021 -6.442 4.528 1.00 87.94 83 CYS A N 1
ATOM 664 C CA . CYS A 1 83 ? 0.527 -6.695 3.179 1.00 87.94 83 CYS A CA 1
ATOM 665 C C . CYS A 1 83 ? -0.563 -6.538 2.108 1.00 87.94 83 CYS A C 1
ATOM 667 O O . CYS A 1 83 ? -0.305 -5.945 1.061 1.00 87.94 83 CYS A O 1
ATOM 669 N N . LEU A 1 84 ? -1.781 -7.014 2.377 1.00 90.81 84 LEU A N 1
ATOM 670 C CA . LEU A 1 84 ? -2.933 -6.847 1.487 1.00 90.81 84 LEU A CA 1
ATOM 671 C C . LEU A 1 84 ? -3.298 -5.368 1.308 1.00 90.81 84 LEU A C 1
ATOM 673 O O . LEU A 1 84 ? -3.516 -4.919 0.183 1.00 90.81 84 LEU A O 1
ATOM 677 N N . PHE A 1 85 ? -3.280 -4.588 2.391 1.00 93.06 85 PHE A N 1
ATOM 678 C CA . PHE A 1 85 ? -3.487 -3.145 2.321 1.00 93.06 85 PHE A CA 1
ATOM 679 C C . PHE A 1 85 ? -2.385 -2.443 1.512 1.00 93.06 85 PHE A C 1
ATOM 681 O O . PHE A 1 85 ? -2.689 -1.612 0.658 1.00 93.06 85 PHE A O 1
ATOM 688 N N . LEU A 1 86 ? -1.113 -2.797 1.722 1.00 91.31 86 LEU A N 1
ATOM 689 C CA . LEU A 1 86 ? 0.003 -2.255 0.936 1.00 91.31 86 LEU A CA 1
ATOM 690 C C . LEU A 1 86 ? -0.125 -2.590 -0.559 1.00 91.31 86 LEU A C 1
ATOM 692 O O . LEU A 1 86 ? 0.165 -1.736 -1.401 1.00 91.31 86 LEU A O 1
ATOM 696 N N . ASN A 1 87 ? -0.594 -3.797 -0.893 1.00 93.31 87 ASN A N 1
ATOM 697 C CA . ASN A 1 87 ? -0.870 -4.195 -2.271 1.00 93.31 87 ASN A CA 1
ATOM 698 C C . ASN A 1 87 ? -2.013 -3.373 -2.889 1.00 93.31 87 ASN A C 1
ATOM 700 O O . ASN A 1 87 ? -1.864 -2.839 -3.989 1.00 93.31 87 ASN A O 1
ATOM 704 N N . TYR A 1 88 ? -3.127 -3.211 -2.171 1.00 94.62 88 TYR A N 1
ATOM 705 C CA . TYR A 1 88 ? -4.213 -2.316 -2.580 1.00 94.62 88 TYR A CA 1
ATOM 706 C C . TYR A 1 88 ? -3.694 -0.894 -2.834 1.00 94.62 88 TYR A C 1
ATOM 708 O O . TYR A 1 88 ? -3.925 -0.321 -3.901 1.00 94.62 88 TYR A O 1
ATOM 716 N N . TRP A 1 89 ? -2.946 -0.345 -1.877 1.00 94.38 89 TRP A N 1
ATOM 717 C CA . TRP A 1 89 ? -2.495 1.040 -1.903 1.00 94.38 89 TRP A CA 1
ATOM 718 C C . TRP A 1 89 ? -1.607 1.333 -3.117 1.00 94.38 89 TRP A C 1
ATOM 720 O O . TRP A 1 89 ? -1.819 2.330 -3.808 1.00 94.38 89 TRP A O 1
ATOM 730 N N . ILE A 1 90 ? -0.647 0.453 -3.430 1.00 92.94 90 ILE A N 1
ATOM 731 C CA . ILE A 1 90 ? 0.268 0.678 -4.557 1.00 92.94 90 ILE A CA 1
ATOM 732 C C . ILE A 1 90 ? -0.441 0.544 -5.910 1.00 92.94 90 ILE A C 1
ATOM 734 O O . ILE A 1 90 ? -0.211 1.367 -6.797 1.00 92.94 90 ILE A O 1
ATOM 738 N N . ASN A 1 91 ? -1.358 -0.424 -6.049 1.00 94.69 91 ASN A N 1
ATOM 739 C CA . ASN A 1 91 ? -2.208 -0.562 -7.236 1.00 94.69 91 ASN A CA 1
ATOM 740 C C . ASN A 1 91 ? -3.024 0.718 -7.465 1.00 94.69 91 ASN A C 1
ATOM 742 O O . ASN A 1 91 ? -3.039 1.267 -8.569 1.00 94.69 91 ASN A O 1
ATOM 746 N N . PHE A 1 92 ? -3.662 1.223 -6.405 1.00 94.06 92 PHE A N 1
ATOM 747 C CA . PHE A 1 92 ? -4.469 2.433 -6.474 1.00 94.06 92 PHE A CA 1
ATOM 748 C C . PHE A 1 92 ? -3.634 3.664 -6.844 1.00 94.06 92 PHE A C 1
ATOM 750 O O . PHE A 1 92 ? -4.023 4.411 -7.736 1.00 94.06 92 PHE A O 1
ATOM 757 N N . ARG A 1 93 ? -2.463 3.862 -6.225 1.00 92.88 93 ARG A N 1
ATOM 758 C CA . ARG A 1 93 ? -1.601 5.028 -6.484 1.00 92.88 93 ARG A CA 1
ATOM 759 C C . ARG A 1 93 ? -1.047 5.079 -7.900 1.00 92.88 93 ARG A C 1
ATOM 761 O O . ARG A 1 93 ? -0.998 6.156 -8.493 1.00 92.88 93 ARG A O 1
ATOM 768 N N . LEU A 1 94 ? -0.639 3.937 -8.446 1.00 93.00 94 LEU A N 1
ATOM 769 C CA . LEU A 1 94 ? -0.154 3.858 -9.824 1.00 93.00 94 LEU A CA 1
ATOM 770 C C . LEU A 1 94 ? -1.275 4.188 -10.819 1.00 93.00 94 LEU A C 1
ATOM 772 O O . LEU A 1 94 ? -1.050 4.947 -11.763 1.00 93.00 94 LEU A O 1
ATOM 776 N N . MET A 1 95 ? -2.491 3.691 -10.564 1.00 91.31 95 MET A N 1
ATOM 777 C CA . MET A 1 95 ? -3.682 4.024 -11.348 1.00 91.31 95 MET A CA 1
ATOM 778 C C . MET A 1 95 ? -4.043 5.514 -11.234 1.00 91.31 95 MET A C 1
ATOM 780 O O . MET A 1 95 ? -4.214 6.180 -12.249 1.00 91.31 95 MET A O 1
ATOM 784 N N . GLU A 1 96 ? -4.129 6.050 -10.015 1.00 91.31 96 GLU A N 1
ATOM 785 C CA . GLU A 1 96 ? -4.515 7.439 -9.726 1.00 91.31 96 GLU A CA 1
ATOM 786 C C . GLU A 1 96 ? -3.582 8.456 -10.394 1.00 91.31 96 GLU A C 1
ATOM 788 O O . GLU A 1 96 ? -4.034 9.480 -10.904 1.00 91.31 96 GLU A O 1
ATOM 793 N N . ARG A 1 97 ? -2.277 8.163 -10.440 1.00 90.12 97 ARG A N 1
ATOM 794 C CA . ARG A 1 97 ? -1.271 9.042 -11.055 1.00 90.12 97 ARG A CA 1
ATOM 795 C C . ARG A 1 97 ? -1.060 8.790 -12.549 1.00 90.12 97 ARG A C 1
ATOM 797 O O . ARG A 1 97 ? -0.147 9.379 -13.122 1.00 90.12 97 ARG A O 1
ATOM 804 N N . ASN A 1 98 ? -1.884 7.944 -13.179 1.00 86.44 98 ASN A N 1
ATOM 805 C CA . ASN A 1 98 ? -1.757 7.538 -14.584 1.00 86.44 98 ASN A CA 1
ATOM 806 C C . ASN A 1 98 ? -0.334 7.080 -14.939 1.00 86.44 98 ASN A C 1
ATOM 808 O O . ASN A 1 98 ? 0.205 7.428 -15.992 1.00 86.44 98 ASN A O 1
ATOM 812 N N . PHE A 1 99 ? 0.299 6.331 -14.036 1.00 86.56 99 PHE A N 1
ATOM 813 C CA . PHE A 1 99 ? 1.678 5.913 -14.213 1.00 86.56 99 PHE A CA 1
ATOM 814 C C . PHE A 1 99 ? 1.780 4.901 -15.360 1.00 86.56 99 PHE A C 1
ATOM 816 O O . PHE A 1 99 ? 1.320 3.768 -15.249 1.00 86.56 99 PHE A O 1
ATOM 823 N N . ASN A 1 100 ? 2.403 5.313 -16.463 1.00 76.62 100 ASN A N 1
ATOM 824 C CA . ASN A 1 100 ? 2.590 4.497 -17.666 1.00 76.62 100 ASN A CA 1
ATOM 825 C C . ASN A 1 100 ? 4.035 3.981 -17.812 1.00 76.62 100 ASN A C 1
ATOM 827 O O . ASN A 1 100 ? 4.416 3.493 -18.872 1.00 76.62 100 ASN A O 1
ATOM 831 N N . GLY A 1 101 ? 4.848 4.111 -16.755 1.00 63.59 101 GLY A N 1
ATOM 832 C CA . GLY A 1 101 ? 6.258 3.708 -16.733 1.00 63.59 101 GLY A CA 1
ATOM 833 C C . GLY A 1 101 ? 6.501 2.216 -16.487 1.00 63.59 101 GLY A C 1
ATOM 834 O O . GLY A 1 101 ? 7.647 1.777 -16.551 1.00 63.59 101 GLY A O 1
ATOM 835 N N . ILE A 1 102 ? 5.453 1.439 -16.199 1.00 68.00 102 ILE A N 1
ATOM 836 C CA . ILE A 1 102 ? 5.498 -0.021 -16.055 1.00 68.00 102 ILE A CA 1
ATOM 837 C C . ILE A 1 102 ? 4.325 -0.642 -16.798 1.00 68.00 102 ILE A C 1
ATOM 839 O O . ILE A 1 102 ? 3.247 -0.055 -16.869 1.00 68.00 102 ILE A O 1
ATOM 843 N N . ASP A 1 103 ? 4.515 -1.886 -17.221 1.00 75.44 103 ASP A N 1
ATOM 844 C CA . ASP A 1 103 ? 3.401 -2.701 -17.689 1.00 75.44 103 ASP A CA 1
ATOM 845 C C . ASP A 1 103 ? 2.545 -3.189 -16.507 1.00 75.44 103 ASP A C 1
ATOM 847 O O . ASP A 1 103 ? 1.323 -3.121 -16.579 1.00 75.44 103 ASP A O 1
ATOM 851 N N . CYS A 1 104 ? 3.176 -3.638 -15.408 1.00 88.19 104 CYS A N 1
ATOM 852 C CA . CYS A 1 104 ? 2.512 -4.361 -14.312 1.00 88.19 104 CYS A CA 1
ATOM 853 C C . CYS A 1 104 ? 2.965 -3.885 -12.927 1.00 88.19 104 CYS A C 1
ATOM 855 O O . CYS A 1 104 ? 4.167 -3.734 -12.688 1.00 88.19 104 CYS A O 1
ATOM 857 N N . VAL A 1 105 ? 2.036 -3.759 -11.979 1.00 91.06 105 VAL A N 1
ATOM 858 C CA . VAL A 1 105 ? 2.271 -3.352 -10.581 1.00 91.06 105 VAL A CA 1
ATOM 859 C C . VAL A 1 105 ? 3.273 -4.272 -9.890 1.00 91.06 105 VAL A C 1
ATOM 861 O O . VAL A 1 105 ? 4.170 -3.800 -9.188 1.00 91.06 105 VAL A O 1
ATOM 864 N N . LYS A 1 106 ? 3.205 -5.580 -10.165 1.00 89.56 106 LYS A N 1
ATOM 865 C CA . LYS A 1 106 ? 4.195 -6.547 -9.675 1.00 89.56 106 LYS A CA 1
ATOM 866 C C . LYS A 1 106 ? 5.629 -6.171 -10.062 1.00 89.56 106 LYS A C 1
ATOM 868 O O . LYS A 1 106 ? 6.544 -6.320 -9.257 1.00 89.56 106 LYS A O 1
ATOM 873 N N . ASN A 1 107 ? 5.842 -5.661 -11.277 1.00 88.69 107 ASN A N 1
ATOM 874 C CA . ASN A 1 107 ? 7.177 -5.271 -11.737 1.00 88.69 107 ASN A CA 1
ATOM 875 C C . ASN A 1 107 ? 7.685 -4.042 -10.983 1.00 88.69 107 ASN A C 1
ATOM 877 O O . ASN A 1 107 ? 8.854 -4.011 -10.609 1.00 88.69 107 ASN A O 1
ATOM 881 N N . PHE A 1 108 ? 6.814 -3.068 -10.704 1.00 89.25 108 PHE A N 1
ATOM 882 C CA . PHE A 1 108 ? 7.169 -1.923 -9.864 1.00 89.25 108 PHE A CA 1
ATOM 883 C C . PHE A 1 108 ? 7.571 -2.367 -8.461 1.00 89.25 108 PHE A C 1
ATOM 885 O O . PHE A 1 108 ? 8.620 -1.950 -7.980 1.00 89.25 108 PHE A O 1
ATOM 892 N N . GLY A 1 109 ? 6.789 -3.261 -7.845 1.00 86.88 109 GLY A N 1
ATOM 893 C CA . GLY A 1 109 ? 7.104 -3.848 -6.541 1.00 86.88 109 GLY A CA 1
ATOM 894 C C . GLY A 1 109 ? 8.469 -4.540 -6.521 1.00 86.88 109 GLY A C 1
ATOM 895 O O . GLY A 1 109 ? 9.287 -4.241 -5.657 1.00 86.88 109 GLY A O 1
ATOM 896 N N . ASN A 1 110 ? 8.755 -5.386 -7.515 1.00 84.88 110 ASN A N 1
ATOM 897 C CA . ASN A 1 110 ? 10.034 -6.098 -7.626 1.00 84.88 110 ASN A CA 1
ATOM 898 C C . ASN A 1 110 ? 11.230 -5.155 -7.850 1.00 84.88 110 ASN A C 1
ATOM 900 O O . ASN A 1 110 ? 12.302 -5.359 -7.284 1.00 84.88 110 ASN A O 1
ATOM 904 N N . LEU A 1 111 ? 11.073 -4.130 -8.693 1.00 85.56 111 LEU A N 1
ATOM 905 C CA . LEU A 1 111 ? 12.127 -3.139 -8.934 1.00 85.56 111 LEU A CA 1
ATOM 906 C C . LEU A 1 111 ? 12.382 -2.295 -7.683 1.00 85.56 111 LEU A C 1
ATOM 908 O O . LEU A 1 111 ? 13.530 -2.024 -7.337 1.00 85.56 111 LEU A O 1
ATOM 912 N N . MET A 1 112 ? 11.312 -1.923 -6.983 1.00 83.56 112 MET A N 1
ATOM 913 C CA . MET A 1 112 ? 11.395 -1.200 -5.723 1.00 83.56 112 MET A CA 1
ATOM 914 C C . MET A 1 112 ? 12.054 -2.064 -4.641 1.00 83.56 112 MET A C 1
ATOM 916 O O . MET A 1 112 ? 12.887 -1.555 -3.903 1.00 83.56 112 MET A O 1
ATOM 920 N N . GLU A 1 113 ? 11.769 -3.369 -4.576 1.00 79.06 113 GLU A N 1
ATOM 921 C CA . GLU A 1 113 ? 12.469 -4.311 -3.690 1.00 79.06 113 GLU A CA 1
ATOM 922 C C . GLU A 1 113 ? 13.977 -4.292 -3.925 1.00 79.06 113 GLU A C 1
ATOM 924 O O . GLU A 1 113 ? 14.744 -4.127 -2.979 1.00 79.06 113 GLU A O 1
ATOM 929 N N . ALA A 1 114 ? 14.398 -4.430 -5.184 1.00 76.56 114 ALA A N 1
ATOM 930 C CA . ALA A 1 114 ? 15.807 -4.525 -5.549 1.00 76.56 114 ALA A CA 1
ATOM 931 C C . ALA A 1 114 ? 16.611 -3.283 -5.127 1.00 76.56 114 ALA A C 1
ATOM 933 O O . ALA A 1 114 ? 17.743 -3.415 -4.661 1.00 76.56 114 ALA A O 1
ATOM 934 N N . ASP A 1 115 ? 16.020 -2.092 -5.247 1.00 72.12 115 ASP A N 1
ATOM 935 C CA . ASP A 1 115 ? 16.691 -0.821 -4.944 1.00 72.12 115 ASP A CA 1
ATOM 936 C C . ASP A 1 115 ? 16.486 -0.339 -3.504 1.00 72.12 115 ASP A C 1
ATOM 938 O O . ASP A 1 115 ? 17.269 0.465 -2.986 1.00 72.12 115 ASP A O 1
ATOM 942 N N . CYS A 1 116 ? 15.443 -0.831 -2.838 1.00 64.81 116 CYS A N 1
ATOM 943 C CA . CYS A 1 116 ? 15.035 -0.383 -1.516 1.00 64.81 116 CYS A CA 1
ATOM 944 C C . CYS A 1 116 ? 14.976 -1.519 -0.486 1.00 64.81 116 CYS A C 1
ATOM 946 O O . CYS A 1 116 ? 14.249 -1.388 0.491 1.00 64.81 116 CYS A O 1
ATOM 948 N N . THR A 1 117 ? 15.758 -2.589 -0.636 1.00 63.53 117 THR A N 1
ATOM 949 C CA . THR A 1 117 ? 15.784 -3.783 0.243 1.00 63.53 117 THR A CA 1
ATOM 950 C C . THR A 1 117 ? 15.749 -3.476 1.750 1.00 63.53 117 THR A C 1
ATOM 952 O O . THR A 1 117 ? 14.927 -4.035 2.466 1.00 63.53 117 THR A O 1
ATOM 955 N N . ASP A 1 118 ? 16.546 -2.525 2.256 1.00 57.59 118 ASP A N 1
ATOM 956 C CA . ASP A 1 118 ? 16.523 -2.181 3.700 1.00 57.59 118 ASP A CA 1
ATOM 957 C C . ASP A 1 118 ? 15.374 -1.236 4.116 1.00 57.59 118 ASP A C 1
ATOM 959 O O . ASP A 1 118 ? 15.325 -0.749 5.244 1.00 57.59 118 ASP A O 1
ATOM 963 N N . THR A 1 119 ? 14.515 -0.828 3.184 1.00 54.38 119 THR A N 1
ATOM 964 C CA . THR A 1 119 ? 13.616 0.332 3.337 1.00 54.38 119 THR A CA 1
ATOM 965 C C . THR A 1 119 ? 12.174 0.032 2.915 1.00 54.38 119 THR A C 1
ATOM 967 O O . THR A 1 119 ? 11.255 0.557 3.539 1.00 54.38 119 THR A O 1
ATOM 970 N N . CYS A 1 120 ? 11.979 -0.862 1.945 1.00 53.69 120 CYS A N 1
ATOM 971 C CA . CYS A 1 120 ? 10.689 -1.316 1.418 1.00 53.69 120 CYS A CA 1
ATOM 972 C C . CYS A 1 120 ? 10.216 -2.648 2.006 1.00 53.69 120 CYS A C 1
ATOM 974 O O . CYS A 1 120 ? 9.217 -3.200 1.552 1.00 53.69 120 CYS A O 1
ATOM 976 N N . GLY A 1 121 ? 10.888 -3.127 3.051 1.00 56.03 121 GLY A N 1
ATOM 977 C CA . GLY A 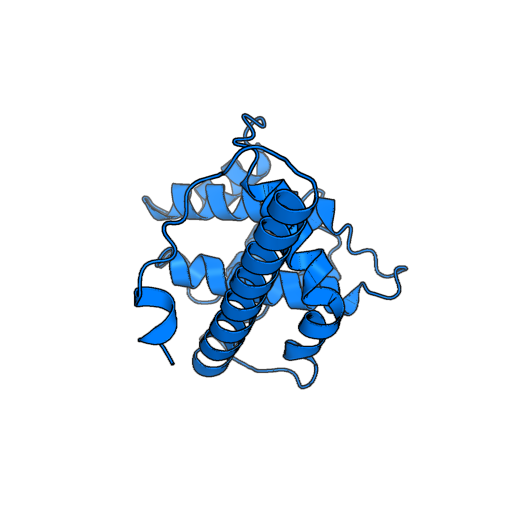1 121 ? 10.442 -4.278 3.809 1.00 56.03 121 GLY A CA 1
ATOM 978 C C . GLY A 1 121 ? 11.178 -5.566 3.545 1.00 56.03 121 GLY A C 1
ATOM 979 O O . GLY A 1 121 ? 12.077 -5.645 2.721 1.00 56.03 121 GLY A O 1
ATOM 980 N N . SER A 1 122 ? 10.790 -6.595 4.295 1.00 56.75 122 SER A N 1
ATOM 981 C CA . SER A 1 122 ? 11.338 -7.929 4.079 1.00 56.75 122 SER A CA 1
ATOM 982 C C . SER A 1 122 ? 10.864 -8.481 2.732 1.00 56.75 122 SER A C 1
ATOM 984 O O . SER A 1 122 ? 9.717 -8.249 2.342 1.00 56.75 122 SER A O 1
ATOM 986 N N . ALA A 1 123 ? 11.687 -9.314 2.091 1.00 55.97 123 ALA A N 1
ATOM 987 C CA . ALA A 1 123 ? 11.357 -10.020 0.846 1.00 55.97 123 ALA A CA 1
ATOM 988 C C . ALA A 1 123 ? 10.070 -10.871 0.908 1.00 55.97 123 ALA A C 1
ATOM 990 O O . ALA A 1 123 ? 9.610 -11.412 -0.093 1.00 55.97 123 ALA A O 1
ATOM 991 N N . SER A 1 124 ? 9.482 -11.046 2.097 1.00 61.47 124 SER A N 1
ATOM 992 C CA . SER A 1 124 ? 8.194 -11.715 2.271 1.00 61.47 124 SER A CA 1
ATOM 993 C C . SER A 1 124 ? 6.992 -10.803 2.020 1.00 61.47 124 SER A C 1
ATOM 995 O O . SER A 1 124 ? 6.002 -11.278 1.477 1.00 61.47 124 SER A O 1
ATOM 997 N N . SER A 1 125 ? 7.089 -9.504 2.317 1.00 63.38 125 SER A N 1
ATOM 998 C CA . SER A 1 125 ? 5.969 -8.558 2.199 1.00 63.38 125 SER A CA 1
ATOM 999 C C . SER A 1 125 ? 5.730 -8.126 0.750 1.00 63.38 125 SER A C 1
ATOM 1001 O O . SER A 1 125 ? 4.594 -7.929 0.336 1.00 63.38 125 SER A O 1
ATOM 1003 N N . LEU A 1 126 ? 6.792 -8.044 -0.056 1.00 66.75 126 LEU A N 1
ATOM 1004 C CA . LEU A 1 126 ? 6.703 -7.641 -1.464 1.00 66.75 126 LEU A CA 1
ATOM 1005 C C . LEU A 1 126 ? 6.216 -8.779 -2.377 1.00 66.75 126 LEU A C 1
ATOM 1007 O O . LEU A 1 126 ? 5.686 -8.513 -3.451 1.00 66.75 126 LEU A O 1
ATOM 1011 N N . LYS A 1 127 ? 6.237 -10.036 -1.900 1.00 70.94 127 LYS A N 1
ATOM 1012 C CA . LYS A 1 127 ? 5.545 -11.166 -2.555 1.00 70.94 127 LYS A CA 1
ATOM 1013 C C . LYS A 1 127 ? 4.029 -10.986 -2.623 1.00 70.94 127 LYS A C 1
ATOM 1015 O O . LYS A 1 127 ? 3.395 -11.604 -3.474 1.00 70.94 127 LYS A O 1
ATOM 1020 N N . PHE A 1 128 ? 3.465 -10.154 -1.747 1.00 78.88 128 PHE A N 1
ATOM 1021 C CA . PHE A 1 128 ? 2.048 -9.806 -1.761 1.00 78.88 128 PHE A CA 1
ATOM 1022 C C . PHE A 1 128 ? 1.729 -8.675 -2.744 1.00 78.88 128 PHE A C 1
ATOM 1024 O O . PHE A 1 128 ? 0.555 -8.383 -2.935 1.00 78.88 128 PHE A O 1
ATOM 1031 N N . ILE A 1 129 ? 2.727 -8.062 -3.399 1.00 89.06 129 ILE A N 1
ATOM 1032 C CA . ILE A 1 129 ? 2.473 -7.101 -4.474 1.00 89.06 129 ILE A CA 1
ATOM 1033 C C . ILE A 1 129 ? 2.166 -7.860 -5.765 1.00 89.06 129 ILE A C 1
ATOM 1035 O O . ILE A 1 129 ? 3.011 -8.552 -6.340 1.00 89.06 129 ILE A O 1
ATOM 1039 N N . TYR A 1 130 ? 0.941 -7.701 -6.246 1.00 91.12 130 TYR A N 1
ATOM 1040 C CA . TYR A 1 130 ? 0.474 -8.233 -7.517 1.00 91.12 130 TYR A CA 1
ATOM 1041 C C . TYR A 1 130 ? -0.518 -7.270 -8.163 1.00 91.12 130 TYR A C 1
ATOM 1043 O O . TYR A 1 130 ? -1.070 -6.383 -7.520 1.00 91.12 130 TYR A O 1
ATOM 1051 N N . ASP A 1 131 ? -0.750 -7.460 -9.454 1.00 93.38 131 ASP A N 1
ATOM 1052 C CA . ASP A 1 131 ? -1.746 -6.710 -10.207 1.00 93.38 131 ASP A CA 1
ATOM 1053 C C . ASP A 1 131 ? -3.157 -7.090 -9.740 1.00 93.38 131 ASP A C 1
ATOM 1055 O O . ASP A 1 131 ? -3.599 -8.226 -9.935 1.00 93.38 131 ASP A O 1
ATOM 1059 N N . ILE A 1 132 ? -3.865 -6.153 -9.112 1.00 94.06 132 ILE A N 1
ATOM 1060 C CA . ILE A 1 132 ? -5.275 -6.334 -8.762 1.00 94.06 132 ILE A CA 1
ATOM 1061 C C . ILE A 1 132 ? -6.109 -6.090 -10.019 1.00 94.06 132 ILE A C 1
ATOM 1063 O O . ILE A 1 132 ? -5.875 -5.138 -10.767 1.00 94.06 132 ILE A O 1
ATOM 1067 N N . ASP A 1 133 ? -7.093 -6.954 -10.256 1.00 92.50 133 ASP A N 1
ATOM 1068 C CA . ASP A 1 133 ? -8.094 -6.733 -11.299 1.00 92.50 133 ASP A CA 1
ATOM 1069 C C . ASP A 1 133 ? -8.739 -5.332 -11.189 1.00 92.50 133 ASP A C 1
ATOM 1071 O O . ASP A 1 133 ? -9.078 -4.872 -10.098 1.00 92.50 133 ASP A O 1
ATOM 1075 N N . LYS A 1 134 ? -8.929 -4.651 -12.326 1.00 90.56 134 LYS A N 1
ATOM 1076 C CA . LYS A 1 134 ? -9.358 -3.241 -12.354 1.00 90.56 134 LYS A CA 1
ATOM 1077 C C . LYS A 1 134 ? -10.724 -3.024 -11.706 1.00 90.56 134 LYS A C 1
ATOM 1079 O O . LYS A 1 134 ? -10.893 -2.051 -10.970 1.00 90.56 134 LYS A O 1
ATOM 1084 N N . ASP A 1 135 ? -11.676 -3.925 -11.942 1.00 91.81 135 ASP A N 1
ATOM 1085 C CA . ASP A 1 135 ? -13.025 -3.804 -11.385 1.00 91.81 135 ASP A CA 1
ATOM 1086 C C . ASP A 1 135 ? -13.003 -3.990 -9.867 1.00 91.81 135 ASP A C 1
ATOM 1088 O O . ASP A 1 135 ? -13.691 -3.279 -9.128 1.00 91.81 135 ASP A O 1
ATOM 1092 N N . ASN A 1 136 ? -12.179 -4.916 -9.379 1.00 95.00 136 ASN A N 1
ATOM 1093 C CA . ASN A 1 136 ? -11.968 -5.106 -7.948 1.00 95.00 136 ASN A CA 1
ATOM 1094 C C . ASN A 1 136 ? -11.238 -3.930 -7.303 1.00 95.00 136 ASN A C 1
ATOM 1096 O O . ASN A 1 136 ? -11.679 -3.452 -6.260 1.00 95.00 136 ASN A O 1
ATOM 1100 N N . LEU A 1 137 ? -10.182 -3.412 -7.931 1.00 95.12 137 LEU A N 1
ATOM 1101 C CA . LEU A 1 137 ? -9.467 -2.236 -7.439 1.00 95.12 137 LEU A CA 1
ATOM 1102 C C . LEU A 1 137 ? -10.409 -1.030 -7.311 1.00 95.12 137 LEU A C 1
ATOM 1104 O O . LEU A 1 137 ? -10.386 -0.321 -6.304 1.00 95.12 137 LEU A O 1
ATOM 1108 N N . TYR A 1 138 ? -11.285 -0.829 -8.298 1.00 93.94 138 TYR A N 1
ATOM 1109 C CA . TYR A 1 138 ? -12.302 0.219 -8.263 1.00 93.94 138 TYR A CA 1
ATOM 1110 C C . TYR A 1 138 ? -13.288 0.039 -7.097 1.00 93.94 138 TYR A C 1
ATOM 1112 O O . TYR A 1 138 ? -13.569 0.999 -6.376 1.00 93.94 138 TYR A O 1
ATOM 1120 N N . LYS A 1 139 ? -13.780 -1.187 -6.866 1.00 95.56 139 LYS A N 1
ATOM 1121 C CA . LYS A 1 139 ? -14.669 -1.509 -5.733 1.00 95.56 139 LYS A CA 1
ATOM 1122 C C . LYS A 1 139 ? -13.985 -1.286 -4.385 1.00 95.56 139 LYS A C 1
ATOM 1124 O O . LYS A 1 139 ? -14.566 -0.637 -3.518 1.00 95.56 139 LYS A O 1
ATOM 1129 N N . MET A 1 140 ? -12.750 -1.760 -4.220 1.00 95.69 140 MET A N 1
ATOM 1130 C CA . MET A 1 140 ? -11.955 -1.532 -3.008 1.00 95.69 140 MET A CA 1
ATOM 1131 C C . MET A 1 140 ? -11.775 -0.039 -2.741 1.00 95.69 140 MET A C 1
ATOM 1133 O O . MET A 1 140 ? -12.012 0.418 -1.630 1.00 95.69 140 MET A O 1
ATOM 1137 N N . ASN A 1 141 ? -11.436 0.745 -3.764 1.00 94.62 141 ASN A N 1
ATOM 1138 C CA . ASN A 1 141 ? -11.282 2.187 -3.611 1.00 94.62 141 ASN A CA 1
ATOM 1139 C C . ASN A 1 141 ? -12.596 2.883 -3.214 1.00 94.62 141 ASN A C 1
ATOM 1141 O O . ASN A 1 141 ? -12.581 3.768 -2.361 1.00 94.62 141 ASN A O 1
ATOM 1145 N N . LYS A 1 142 ? -13.745 2.468 -3.768 1.00 94.88 142 LYS A N 1
ATOM 1146 C CA . LYS A 1 142 ? -15.056 2.969 -3.316 1.00 94.88 142 LYS A CA 1
ATOM 1147 C C . LYS A 1 142 ? -15.288 2.697 -1.829 1.00 94.88 142 LYS A C 1
ATOM 1149 O O . LYS A 1 142 ? -15.671 3.611 -1.103 1.00 94.88 142 LYS A O 1
ATOM 1154 N N . LEU A 1 143 ? -15.022 1.472 -1.373 1.00 95.44 143 LEU A N 1
ATOM 1155 C CA . LEU A 1 143 ? -15.165 1.094 0.036 1.00 95.44 143 LEU A CA 1
ATOM 1156 C C . LEU A 1 143 ? -14.201 1.872 0.941 1.00 95.44 143 LEU A C 1
ATOM 1158 O O . LEU A 1 143 ? -14.609 2.368 1.988 1.00 95.44 143 LEU A O 1
ATOM 1162 N N . TYR A 1 144 ? -12.945 2.025 0.518 1.00 93.56 144 TYR A N 1
ATOM 1163 C CA . TYR A 1 144 ? -11.933 2.785 1.249 1.00 93.56 144 TYR A CA 1
ATOM 1164 C C . TYR A 1 144 ? -12.353 4.250 1.425 1.00 93.56 144 TYR A C 1
ATOM 1166 O O . TYR A 1 144 ? -12.359 4.757 2.544 1.00 93.56 144 TYR A O 1
ATOM 1174 N N . LYS A 1 145 ? -12.787 4.912 0.344 1.00 90.94 145 LYS A N 1
ATOM 1175 C CA . LYS A 1 145 ? -13.257 6.307 0.383 1.00 90.94 145 LYS A CA 1
ATOM 1176 C C . LYS A 1 145 ? -14.513 6.485 1.229 1.00 90.94 145 LYS A C 1
ATOM 1178 O O . LYS A 1 145 ? -14.608 7.453 1.977 1.00 90.94 145 LYS A O 1
ATOM 1183 N N . LEU A 1 146 ? -15.464 5.550 1.144 1.00 91.94 146 LEU A N 1
ATOM 1184 C CA . LEU A 1 146 ? -16.643 5.554 2.012 1.00 91.94 146 LEU A CA 1
ATOM 1185 C C . LEU A 1 146 ? -16.226 5.532 3.484 1.00 91.94 146 LEU A C 1
ATOM 1187 O O . LEU A 1 146 ? -16.715 6.335 4.277 1.00 91.94 146 LEU A O 1
ATOM 1191 N N . HIS A 1 147 ? -15.306 4.638 3.836 1.00 90.12 147 HIS A N 1
ATOM 1192 C CA . HIS A 1 147 ? -14.817 4.532 5.199 1.00 90.12 147 HIS A CA 1
ATOM 1193 C C . HIS A 1 147 ? -14.125 5.825 5.657 1.00 90.12 147 HIS A C 1
ATOM 1195 O O . HIS A 1 147 ? -14.466 6.367 6.704 1.00 90.12 147 HIS A O 1
ATOM 1201 N N . GLU A 1 148 ? -13.229 6.378 4.836 1.00 87.50 148 GLU A N 1
ATOM 1202 C CA . GLU A 1 148 ? -12.552 7.651 5.106 1.00 87.50 148 GLU A CA 1
ATOM 1203 C C . GLU A 1 148 ? -13.551 8.795 5.356 1.00 87.50 148 GLU A C 1
ATOM 1205 O O . GLU A 1 148 ? -13.402 9.572 6.303 1.00 87.50 148 GLU A O 1
ATOM 1210 N N . HIS A 1 149 ? -14.611 8.879 4.547 1.00 86.62 149 HIS A N 1
ATOM 1211 C CA . HIS A 1 149 ? -15.664 9.881 4.711 1.00 86.62 149 HIS A CA 1
ATOM 1212 C C . HIS A 1 149 ? -16.421 9.699 6.032 1.00 86.62 149 HIS A C 1
ATOM 1214 O O . HIS A 1 149 ? -16.608 10.673 6.764 1.00 86.62 149 HIS A O 1
ATOM 1220 N N . ILE A 1 150 ? -16.808 8.466 6.373 1.00 86.88 150 ILE A N 1
ATOM 1221 C CA . ILE A 1 150 ? -17.492 8.157 7.637 1.00 86.88 150 ILE A CA 1
ATOM 1222 C C . ILE A 1 150 ? -16.606 8.529 8.833 1.00 86.88 150 ILE A C 1
ATOM 1224 O O . ILE A 1 150 ? -17.072 9.226 9.738 1.00 86.88 150 ILE A O 1
ATOM 1228 N N . SER A 1 151 ? -15.326 8.143 8.827 1.00 84.75 151 SER A N 1
ATOM 1229 C CA . SER A 1 151 ? -14.381 8.465 9.904 1.00 84.75 151 SER A CA 1
ATOM 1230 C C . SER A 1 151 ? -14.210 9.978 10.079 1.00 84.75 151 SER A C 1
ATOM 1232 O O . SER A 1 151 ? -14.247 10.484 11.204 1.00 84.75 151 SER A O 1
ATOM 1234 N N . LYS A 1 152 ? -14.091 10.734 8.979 1.00 83.50 152 LYS A N 1
ATOM 1235 C CA . LYS A 1 152 ? -14.008 12.204 9.011 1.00 83.50 152 LYS A CA 1
ATOM 1236 C C . LYS A 1 152 ? -15.270 12.837 9.589 1.00 83.50 152 LYS A C 1
ATOM 1238 O O . LYS A 1 152 ? -15.167 13.706 10.457 1.00 83.50 152 LYS A O 1
ATOM 1243 N N . MET A 1 153 ? -16.452 12.388 9.162 1.00 84.50 153 MET A N 1
ATOM 1244 C CA . MET A 1 153 ? -17.727 12.877 9.699 1.00 84.50 153 MET A CA 1
ATOM 1245 C C . MET A 1 153 ? -17.845 12.599 11.199 1.00 84.50 153 MET A C 1
ATOM 1247 O O . MET A 1 153 ? -18.191 13.499 11.965 1.00 84.50 153 MET A O 1
ATOM 1251 N N . TYR A 1 154 ? -17.498 11.389 11.636 1.00 83.88 154 TYR A N 1
ATOM 1252 C CA . TYR A 1 154 ? -17.523 11.010 13.046 1.00 83.88 154 TYR A CA 1
ATOM 1253 C C . TYR A 1 154 ? -16.580 11.876 13.897 1.00 83.88 154 TYR A C 1
ATOM 1255 O O . TYR A 1 154 ? -16.987 12.408 14.931 1.00 83.88 154 TYR A O 1
ATOM 1263 N N . ASN A 1 155 ? -15.354 12.117 13.422 1.00 80.94 155 ASN A N 1
ATOM 1264 C CA . ASN A 1 155 ? -14.389 12.986 14.097 1.00 80.94 155 ASN A CA 1
ATOM 1265 C C . ASN A 1 155 ? -14.894 14.431 14.235 1.00 80.94 155 ASN A C 1
ATOM 1267 O O . ASN A 1 155 ? -14.719 15.046 15.288 1.00 80.94 155 ASN A O 1
ATOM 1271 N N . ILE A 1 156 ? -15.550 14.978 13.205 1.00 81.31 156 ILE A N 1
ATOM 1272 C CA . ILE A 1 156 ? -16.163 16.316 13.260 1.00 81.31 156 ILE A CA 1
ATOM 1273 C C . ILE A 1 156 ? -17.283 16.358 14.308 1.00 81.31 156 ILE A C 1
ATOM 1275 O O . ILE A 1 156 ? -17.351 17.303 15.097 1.00 81.31 156 ILE A O 1
ATOM 1279 N N . LEU A 1 157 ? -18.145 15.336 14.347 1.00 82.38 157 LEU A N 1
ATOM 1280 C CA . LEU A 1 157 ? -19.245 15.251 15.312 1.00 82.38 157 LEU A CA 1
ATOM 1281 C C . LEU A 1 157 ? -18.735 15.197 16.759 1.00 82.38 157 LEU A C 1
ATOM 1283 O O . LEU A 1 157 ? -19.258 15.925 17.603 1.00 82.38 157 LEU A O 1
ATOM 1287 N N . ILE A 1 158 ? -17.682 14.418 17.031 1.00 80.25 158 ILE A N 1
ATOM 1288 C CA . ILE A 1 158 ? -17.043 14.352 18.357 1.00 80.25 158 ILE A CA 1
ATOM 1289 C C . ILE A 1 158 ? -16.430 15.698 18.758 1.00 80.25 158 ILE A C 1
ATOM 1291 O O . ILE A 1 158 ? -16.628 16.167 19.879 1.00 80.25 158 ILE A O 1
ATOM 1295 N N . LYS A 1 159 ? -15.680 16.351 17.863 1.00 77.06 159 LYS A N 1
ATOM 1296 C CA . LYS A 1 159 ? -15.065 17.656 18.169 1.00 77.06 159 LYS A CA 1
ATOM 1297 C C . LYS A 1 159 ? -16.118 18.710 18.498 1.00 77.06 159 LYS A C 1
ATOM 1299 O O . LYS A 1 159 ? -15.956 19.475 19.449 1.00 77.06 159 LYS A O 1
ATOM 1304 N N . ARG A 1 160 ? -17.240 18.685 17.770 1.00 70.06 160 ARG A N 1
ATOM 1305 C CA . ARG A 1 160 ? -18.395 19.551 18.026 1.00 70.06 160 ARG A CA 1
ATOM 1306 C C . ARG A 1 160 ? -19.048 19.264 19.379 1.00 70.06 160 ARG A C 1
ATOM 1308 O O . ARG A 1 160 ? -19.411 20.215 20.066 1.00 70.06 160 ARG A O 1
ATOM 1315 N N . SER A 1 161 ? -19.187 17.998 19.783 1.00 70.69 161 SER A N 1
ATOM 1316 C CA . SER A 1 161 ? -19.725 17.659 21.110 1.00 70.69 161 SER A CA 1
ATOM 1317 C C . SER A 1 161 ? -18.787 18.050 22.254 1.00 70.69 161 SER A C 1
ATOM 1319 O O . SER A 1 161 ? -19.262 18.338 23.348 1.00 70.69 161 SER A O 1
ATOM 1321 N N . ASN A 1 162 ? -17.478 18.114 21.996 1.00 73.06 162 ASN A N 1
ATOM 1322 C CA . ASN A 1 162 ? -16.457 18.480 22.982 1.00 73.06 162 ASN A CA 1
ATOM 1323 C C . ASN A 1 162 ? -16.188 19.997 23.074 1.00 73.06 162 ASN A C 1
ATOM 1325 O O . ASN A 1 162 ? -15.350 20.415 23.868 1.00 73.06 162 ASN A O 1
ATOM 1329 N N . GLY A 1 163 ? -16.896 20.827 22.298 1.00 61.69 163 GLY A N 1
ATOM 1330 C CA . GLY A 1 163 ? -16.790 22.289 22.366 1.00 61.69 163 GLY A CA 1
ATOM 1331 C C . GLY A 1 163 ? -15.554 22.894 21.685 1.00 61.69 163 GLY A C 1
ATOM 1332 O O . GLY A 1 163 ? -15.226 24.047 21.964 1.00 61.69 163 GLY A O 1
ATOM 1333 N N . GLU A 1 164 ? -14.871 22.162 20.795 1.00 59.12 164 GLU A N 1
ATOM 1334 C CA . GLU A 1 164 ? -13.758 22.710 20.002 1.00 59.12 164 GLU A CA 1
ATOM 1335 C C . GLU A 1 164 ? -14.273 23.609 18.852 1.00 59.12 164 GLU A C 1
ATOM 1337 O O . GLU A 1 164 ? -15.267 23.266 18.203 1.00 59.12 164 GLU A O 1
ATOM 1342 N N . PRO A 1 165 ? -13.634 24.765 18.565 1.00 55.50 165 PRO A N 1
ATOM 1343 C CA . PRO A 1 165 ? -14.104 25.696 17.540 1.00 55.50 165 PRO A CA 1
ATOM 1344 C C . PRO A 1 165 ? -14.011 25.112 16.117 1.00 55.50 165 PRO A C 1
ATOM 1346 O O . PRO A 1 165 ? -13.039 24.464 15.736 1.00 55.50 165 PRO A O 1
ATOM 1349 N N . ASN A 1 166 ? -15.065 25.380 15.341 1.00 53.75 166 ASN A N 1
ATOM 1350 C CA . ASN A 1 166 ? -15.419 24.778 14.051 1.00 53.75 166 ASN A CA 1
ATOM 1351 C C . ASN A 1 166 ? -14.297 24.759 12.989 1.00 53.75 166 ASN A C 1
ATOM 1353 O O . ASN A 1 166 ? -13.911 25.810 12.477 1.00 53.75 166 ASN A O 1
ATOM 1357 N N . SER A 1 167 ? -13.909 23.569 12.513 1.00 53.47 167 SER A N 1
ATOM 1358 C CA . SER A 1 167 ? -13.393 23.417 11.145 1.00 53.47 167 SER A CA 1
ATOM 1359 C C . SER A 1 167 ? -14.580 23.345 10.176 1.00 53.47 167 SER A C 1
ATOM 1361 O O . SER A 1 167 ? -15.404 22.436 10.268 1.00 53.47 167 SER A O 1
ATOM 1363 N N . SER A 1 168 ? -14.682 24.347 9.305 1.00 52.19 168 SER A N 1
ATOM 1364 C CA . SER A 1 168 ? -15.785 24.630 8.377 1.00 52.19 168 SER A CA 1
ATOM 1365 C C . SER A 1 168 ? -16.307 23.420 7.587 1.00 52.19 168 SER A C 1
ATOM 1367 O O . SER A 1 168 ? -15.537 22.649 7.020 1.00 52.19 168 SER A O 1
ATOM 1369 N N . LEU A 1 169 ? -17.638 23.316 7.498 1.00 55.56 169 LEU A N 1
ATOM 1370 C CA . LEU A 1 169 ? -18.374 22.393 6.633 1.00 55.56 169 LEU A CA 1
ATOM 1371 C C . LEU A 1 169 ? -18.239 22.828 5.167 1.00 55.56 169 LEU A C 1
ATOM 1373 O O . LEU A 1 169 ? -18.894 23.772 4.736 1.00 55.56 169 LEU A O 1
ATOM 1377 N N . THR A 1 170 ? -17.435 22.106 4.395 1.00 50.12 170 THR A N 1
ATOM 1378 C CA . THR A 1 170 ? -17.596 21.994 2.937 1.00 50.12 170 THR A CA 1
ATOM 1379 C C . THR A 1 170 ? -17.596 20.517 2.554 1.00 50.12 170 THR A C 1
ATOM 1381 O O . THR A 1 170 ? -16.749 20.058 1.797 1.00 50.12 170 THR A O 1
ATOM 1384 N N . LEU A 1 171 ? -18.517 19.741 3.130 1.00 48.84 171 LEU A N 1
ATOM 1385 C CA . LEU A 1 171 ? -19.010 18.536 2.464 1.00 48.84 171 LEU A CA 1
ATOM 1386 C C . LEU A 1 171 ? -20.225 18.988 1.650 1.00 48.84 171 LEU A C 1
ATOM 1388 O O . LEU A 1 171 ? -21.349 18.965 2.145 1.00 48.84 171 LEU A O 1
ATOM 1392 N N . SER A 1 172 ? -19.973 19.536 0.460 1.00 49.97 172 SER A N 1
ATOM 1393 C CA . SER A 1 172 ? -21.029 19.836 -0.507 1.00 49.97 172 SER A CA 1
ATOM 1394 C C . SER A 1 172 ? -21.613 18.541 -1.073 1.00 49.97 172 SER A C 1
ATOM 1396 O O . SER A 1 172 ? -20.991 17.476 -1.010 1.00 49.97 172 SER A O 1
ATOM 1398 N N . ASP A 1 173 ? -22.810 18.666 -1.637 1.00 49.38 173 ASP A N 1
ATOM 1399 C CA . ASP A 1 173 ? -23.728 17.637 -2.149 1.00 49.38 173 ASP A CA 1
ATOM 1400 C C . ASP A 1 173 ? -23.120 16.565 -3.089 1.00 49.38 173 ASP A C 1
ATOM 1402 O O . ASP A 1 173 ? -23.724 15.519 -3.322 1.00 49.38 173 ASP A O 1
ATOM 1406 N N . GLU A 1 174 ? -21.873 16.747 -3.528 1.00 49.50 174 GLU A N 1
ATOM 1407 C CA . GLU A 1 174 ? -21.048 15.809 -4.310 1.00 49.50 174 GLU A CA 1
ATOM 1408 C C . GLU A 1 174 ? -20.882 14.420 -3.645 1.00 49.50 174 GLU A C 1
ATOM 1410 O O . GLU A 1 174 ? -20.601 13.417 -4.307 1.00 49.50 174 GLU A O 1
ATOM 1415 N N . SER A 1 175 ? -21.082 14.345 -2.322 1.00 51.75 175 SER A N 1
ATOM 1416 C CA . SER A 1 175 ? -20.976 13.108 -1.528 1.00 51.75 175 SER A CA 1
ATOM 1417 C C . SER A 1 175 ? -22.182 12.170 -1.673 1.00 51.75 175 SER A C 1
ATOM 1419 O O . SER A 1 175 ? -22.053 10.977 -1.399 1.00 51.75 175 SER A O 1
ATOM 1421 N N . LEU A 1 176 ? -23.343 12.691 -2.086 1.00 50.28 176 LEU A N 1
ATOM 1422 C CA . LEU A 1 176 ? -24.580 11.920 -2.260 1.00 50.28 176 LEU A CA 1
ATOM 1423 C C . LEU A 1 176 ? -24.858 11.568 -3.728 1.00 50.28 176 LEU A C 1
ATOM 1425 O O . LEU A 1 176 ? -25.515 10.565 -3.978 1.00 50.28 176 LEU A O 1
ATOM 1429 N N . GLU A 1 177 ? -24.322 12.324 -4.691 1.00 49.84 177 GLU A N 1
ATOM 1430 C CA . GLU A 1 177 ? -24.527 12.060 -6.128 1.00 49.84 177 GLU A CA 1
ATOM 1431 C C . GLU A 1 177 ? -23.671 10.907 -6.691 1.00 49.84 177 GLU A C 1
ATOM 1433 O O . GLU A 1 177 ? -23.917 10.444 -7.801 1.00 49.84 177 GLU A O 1
ATOM 1438 N N . ASN A 1 178 ? -22.682 10.409 -5.939 1.00 48.66 178 ASN A N 1
ATOM 1439 C CA . ASN A 1 178 ? -21.777 9.331 -6.375 1.00 48.66 178 ASN A CA 1
ATOM 1440 C C . ASN A 1 178 ? -22.193 7.909 -5.930 1.00 48.66 178 ASN A C 1
ATOM 1442 O O . ASN A 1 178 ? -21.387 6.973 -6.052 1.00 48.66 178 ASN A O 1
ATOM 1446 N N . TYR A 1 179 ? -23.425 7.745 -5.433 1.00 42.81 179 TYR A N 1
ATOM 1447 C CA . TYR A 1 179 ? -24.045 6.449 -5.122 1.00 42.81 179 TYR A CA 1
ATOM 14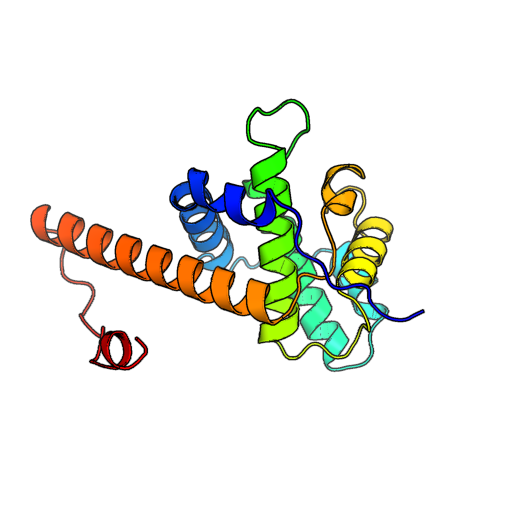48 C C . TYR A 1 179 ? -25.085 6.035 -6.158 1.00 42.81 179 TYR A C 1
ATOM 1450 O O . TYR A 1 179 ? -26.052 6.796 -6.365 1.00 42.81 179 TYR A O 1
#

Organism: Plasmodium vivax (NCBI:txid5855)

Radius of gyration: 17.46 Å; chains: 1; bounding box: 43×40×44 Å

pLDDT: mean 79.38, std 14.65, range [42.81, 95.69]

Secondary structure (DSSP, 8-state):
-----B--TTTTGGGGGHHHHHHHHHHHHHS-------HHHHHHHTTSPTTHHHHHHHHHHHHHHHHHHH---TTSTTHHHHHHHHHHHHHHHHHHTT--S-S-HHHHHHHHHHHHTTTS--TTTGGG---B-HHHHHHHHHHHHHHHHHHHHHHHHHHHHTTPPP------GGGTTT-

Foldseek 3Di:
DAADADDDPCLCVLVVVLVVLLVLLCVLPVPPDPPDQPVLLQVLLVLFDPPLSVLSSVLLVSLLSLCVSLVQDPPDPCNVSSLSVSQLVQLVSCVVVVRPRDRWQLVSLVSSCVSQVVRNDDPVSSVSRGHHDPVVSVVSVVVSVVVSVVVVVVVQVVCVVVPHDDPDDPPPPPVVVVD